Protein AF-A4IT38-F1 (afdb_monomer)

Secondary structure (DSSP, 8-state):
-EEETTS----TTS--EEE-S-TTHHHHHHHHH--TT-EE--SSHHHHHHHHTT-SEEB-TTSPBP-HHHHHHHHHHHHHHHHHHHTT--PPPSPPPPGGGGGGGSS--

Sequence (109 aa):
MFCDNSYLIEREDAIIIQVSEGRDSIDFSVLNAVSKYSFIIPRDYELADLCLDKFSFLLNRNGKEFTDKNVDQLLFFRHENAKFPRAGGRTKGPKRPQEKNNLNLKIKF

pLDDT: mean 81.97, std 12.41, range [36.66, 93.25]

Foldseek 3Di:
DEDEPPDDDDDPPDDYDYFYDDVCRSLVVCLVPDAQADADADPDLVSVVSCQVGHDHYAYPVGDTDDPVVSVVRVVVVVVVVVCVVVVHDDDDDDDDDPVNPVVVVPDD

Mean predicted aligned error: 9.35 Å

InterPro domains:
  IPR003791 Protein of unknown function UPF0178 [PF02639] (8-104)
  IPR003791 Protein of unknown function UPF0178 [PTHR35146] (10-103)

Structure (mmCIF, N/CA/C/O backbone):
data_AF-A4IT38-F1
#
_entry.id   AF-A4IT38-F1
#
loop_
_atom_site.group_PDB
_atom_site.id
_atom_site.type_symbol
_atom_site.label_atom_id
_atom_site.label_alt_id
_atom_site.label_comp_id
_atom_site.label_asym_id
_atom_site.label_entity_id
_atom_site.label_seq_id
_atom_site.pdbx_PDB_ins_code
_atom_site.Cartn_x
_atom_site.Cartn_y
_atom_site.Cartn_z
_atom_site.occupancy
_atom_site.B_iso_or_equiv
_atom_site.auth_seq_id
_atom_site.auth_comp_id
_atom_site.auth_asym_id
_atom_site.auth_atom_id
_atom_site.pdbx_PDB_model_num
ATOM 1 N N . MET A 1 1 ? -5.910 -11.876 5.288 1.00 84.50 1 MET A N 1
ATOM 2 C CA . MET A 1 1 ? -4.872 -11.814 4.238 1.00 84.50 1 MET A CA 1
ATOM 3 C C . MET A 1 1 ? -5.501 -12.219 2.919 1.00 84.50 1 MET A C 1
ATOM 5 O O . MET A 1 1 ? -6.137 -13.261 2.889 1.00 84.50 1 MET A O 1
ATOM 9 N N . PHE A 1 2 ? -5.347 -11.418 1.865 1.00 84.69 2 PHE A N 1
ATOM 10 C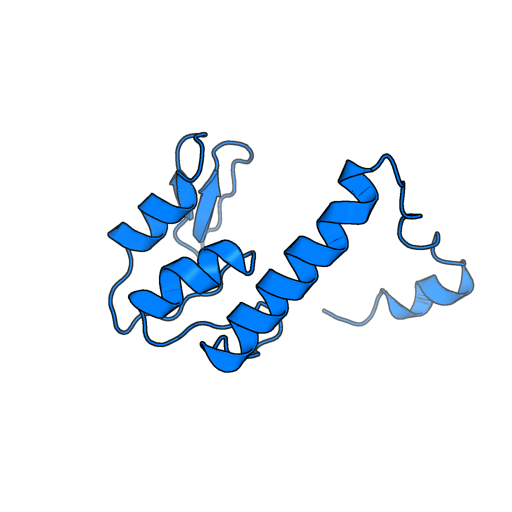 CA . PHE A 1 2 ? -5.782 -11.797 0.517 1.00 84.69 2 PHE A CA 1
ATOM 11 C C . PHE A 1 2 ? -4.628 -12.489 -0.210 1.00 84.69 2 PHE A C 1
ATOM 13 O O . PHE A 1 2 ? -3.495 -12.002 -0.158 1.00 84.69 2 PHE A O 1
ATOM 20 N N . CYS A 1 3 ? -4.900 -13.624 -0.845 1.00 83.00 3 CYS A N 1
ATOM 21 C CA . CYS A 1 3 ? -3.923 -14.365 -1.639 1.00 83.00 3 CYS A CA 1
ATOM 22 C C . CYS A 1 3 ? -4.588 -14.899 -2.906 1.00 83.00 3 CYS A C 1
ATOM 24 O O . CYS A 1 3 ? -5.774 -15.214 -2.890 1.00 83.00 3 CYS A O 1
ATOM 26 N N . ASP A 1 4 ? -3.828 -14.998 -3.990 1.00 78.56 4 ASP A N 1
ATOM 27 C CA . ASP A 1 4 ? -4.241 -15.746 -5.172 1.00 78.56 4 ASP A CA 1
ATOM 28 C C . ASP A 1 4 ? -4.216 -17.263 -4.904 1.00 78.56 4 ASP A C 1
ATOM 30 O O . ASP A 1 4 ? -3.623 -17.738 -3.930 1.00 78.56 4 ASP A O 1
ATOM 34 N N . ASN A 1 5 ? -4.850 -18.035 -5.789 1.00 73.12 5 ASN A N 1
ATOM 35 C CA . ASN A 1 5 ? -4.876 -19.501 -5.714 1.00 73.12 5 ASN A CA 1
ATOM 36 C C . ASN A 1 5 ? -3.526 -20.176 -6.029 1.00 73.12 5 ASN A C 1
ATOM 38 O O . ASN A 1 5 ? -3.413 -21.391 -5.877 1.00 73.12 5 ASN A O 1
ATOM 42 N N . SER A 1 6 ? -2.495 -19.405 -6.386 1.00 72.25 6 SER A N 1
ATOM 43 C CA . SER A 1 6 ? -1.139 -19.894 -6.660 1.00 72.25 6 SER A CA 1
ATOM 44 C C . SER A 1 6 ? -0.529 -20.663 -5.480 1.00 72.25 6 SER A C 1
ATOM 46 O O . SER A 1 6 ? 0.291 -21.560 -5.676 1.00 72.25 6 SER A O 1
ATOM 48 N N . TYR A 1 7 ? -0.915 -20.315 -4.245 1.00 67.06 7 TYR A N 1
ATOM 49 C CA . TYR A 1 7 ? -0.448 -20.973 -3.027 1.00 67.06 7 TYR A CA 1
ATOM 50 C C . TYR A 1 7 ? -1.590 -21.156 -2.024 1.00 67.06 7 TYR A C 1
ATOM 52 O O . TYR A 1 7 ? -2.322 -20.214 -1.714 1.00 67.06 7 TYR A O 1
ATOM 60 N N . LEU A 1 8 ? -1.709 -22.364 -1.464 1.00 75.44 8 LEU A N 1
ATOM 61 C CA . LEU A 1 8 ? -2.548 -22.599 -0.293 1.00 75.44 8 LEU A CA 1
ATOM 62 C C . LEU A 1 8 ? -1.763 -22.166 0.945 1.00 75.44 8 LEU A C 1
ATOM 64 O O . LEU A 1 8 ? -0.740 -22.760 1.288 1.00 75.44 8 LEU A O 1
ATOM 68 N N . ILE A 1 9 ? -2.224 -21.098 1.583 1.00 83.25 9 ILE A N 1
ATOM 69 C CA . ILE A 1 9 ? -1.677 -20.630 2.850 1.00 83.25 9 ILE A CA 1
ATOM 70 C C . ILE A 1 9 ? -2.783 -20.792 3.879 1.00 83.25 9 ILE A C 1
ATOM 72 O O . ILE A 1 9 ? -3.880 -20.277 3.687 1.00 83.25 9 ILE A O 1
ATOM 76 N N . GLU A 1 10 ? -2.469 -21.482 4.968 1.00 83.81 10 GLU A N 1
ATOM 77 C CA . GLU A 1 10 ? -3.348 -21.648 6.119 1.00 83.81 10 GLU A CA 1
ATOM 78 C C . GLU A 1 10 ? -2.638 -21.110 7.360 1.00 83.81 10 GLU A C 1
ATOM 80 O O . GLU A 1 10 ? -1.430 -21.295 7.549 1.00 83.81 10 GLU A O 1
ATOM 85 N N . ARG A 1 11 ? -3.385 -20.367 8.173 1.00 86.56 11 ARG A N 1
ATOM 86 C CA . ARG A 1 11 ? -2.920 -19.742 9.409 1.00 86.56 11 ARG A CA 1
ATOM 87 C C . ARG A 1 11 ? -4.046 -19.827 10.425 1.00 86.56 11 ARG A C 1
ATOM 89 O O . ARG A 1 11 ? -5.163 -19.423 10.126 1.00 86.56 11 ARG A O 1
ATOM 96 N N . GLU A 1 12 ? -3.752 -20.334 11.614 1.00 88.75 12 GLU A N 1
ATOM 97 C CA . GLU A 1 12 ? -4.732 -20.414 12.707 1.00 88.75 12 GLU A CA 1
ATOM 98 C C . GLU A 1 12 ? -5.034 -19.028 13.300 1.00 88.75 12 GLU A C 1
ATOM 100 O O . GLU A 1 12 ? -6.132 -18.772 13.785 1.00 88.75 12 GLU A O 1
ATOM 105 N N . ASP A 1 13 ? -4.068 -18.112 13.219 1.00 93.25 13 ASP A N 1
ATOM 106 C CA . ASP A 1 13 ? -4.102 -16.762 13.778 1.00 93.25 13 ASP A CA 1
ATOM 107 C C . ASP A 1 13 ? -4.592 -15.693 12.788 1.00 93.25 13 ASP A C 1
ATOM 109 O O . ASP A 1 13 ? -4.647 -14.508 13.126 1.00 93.25 13 ASP A O 1
ATOM 113 N N . ALA A 1 14 ? -4.951 -16.079 11.560 1.00 88.94 14 ALA A N 1
ATOM 114 C CA . ALA A 1 14 ? -5.352 -15.131 10.531 1.00 88.94 14 ALA A CA 1
ATOM 115 C C . ALA A 1 14 ? -6.411 -15.691 9.579 1.00 88.94 14 ALA A C 1
ATOM 117 O O . ALA A 1 14 ? -6.292 -16.789 9.047 1.00 88.94 14 ALA A O 1
ATOM 118 N N . ILE A 1 15 ? -7.406 -14.862 9.259 1.00 89.25 15 ILE A N 1
ATOM 119 C CA . ILE A 1 15 ? -8.368 -15.161 8.195 1.00 89.25 15 ILE A CA 1
ATOM 120 C C . ILE A 1 15 ? -7.677 -14.974 6.845 1.00 89.25 15 ILE A C 1
ATOM 122 O O . ILE A 1 15 ? -7.143 -13.895 6.552 1.00 89.25 15 ILE A O 1
ATOM 126 N N . ILE A 1 16 ? -7.711 -16.006 6.008 1.00 89.50 16 ILE A N 1
ATOM 127 C CA . ILE A 1 16 ? -7.147 -15.992 4.659 1.00 89.50 16 ILE A CA 1
ATOM 12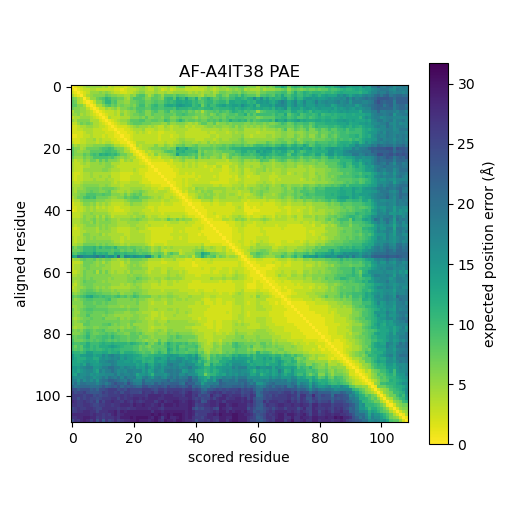8 C C . ILE A 1 16 ? -8.294 -16.044 3.654 1.00 89.50 16 ILE A C 1
ATOM 130 O O . ILE A 1 16 ? -9.153 -16.915 3.720 1.00 89.50 16 ILE A O 1
ATOM 134 N N . ILE A 1 17 ? -8.317 -15.071 2.746 1.00 88.12 17 ILE A N 1
ATOM 135 C CA . ILE A 1 17 ? -9.297 -14.962 1.670 1.00 88.12 17 ILE A CA 1
ATOM 136 C C . ILE A 1 17 ? -8.557 -15.298 0.382 1.00 88.12 17 ILE A C 1
ATOM 138 O O . ILE A 1 17 ? -7.703 -14.529 -0.071 1.00 88.12 17 ILE A O 1
ATOM 142 N N . GLN A 1 18 ? -8.862 -16.468 -0.170 1.00 87.25 18 GLN A N 1
ATOM 143 C CA . GLN A 1 18 ? -8.349 -16.891 -1.464 1.00 87.25 18 GLN A CA 1
ATOM 144 C C . GLN A 1 18 ? -9.177 -16.258 -2.577 1.00 87.25 18 GLN A C 1
ATOM 146 O O . GLN A 1 18 ? -10.408 -16.293 -2.561 1.00 87.25 18 GLN A O 1
ATOM 151 N N . VAL A 1 19 ? -8.483 -15.652 -3.528 1.00 86.44 19 VAL A N 1
ATOM 152 C CA . VAL A 1 19 ? -9.066 -14.980 -4.680 1.00 86.44 19 VAL A CA 1
ATOM 153 C C . VAL A 1 19 ? -8.686 -15.769 -5.925 1.00 86.44 19 VAL A C 1
ATOM 155 O O . VAL A 1 19 ? -7.537 -16.184 -6.087 1.00 86.44 19 VAL A O 1
ATOM 158 N N . SER A 1 20 ? -9.653 -15.975 -6.818 1.00 83.31 20 SER A N 1
ATOM 159 C CA . SER A 1 20 ? -9.415 -16.657 -8.088 1.00 83.31 20 SER A CA 1
ATOM 160 C C . SER A 1 20 ? -8.316 -15.964 -8.891 1.00 83.31 20 SER A C 1
ATOM 162 O O . SER A 1 20 ? -8.256 -14.731 -8.946 1.00 83.31 20 SER A O 1
ATOM 164 N N . GLU A 1 21 ? -7.487 -16.756 -9.567 1.00 76.69 21 GLU A N 1
ATOM 165 C CA . GLU A 1 21 ? -6.507 -16.236 -10.515 1.00 76.69 21 GLU A CA 1
ATOM 166 C C . GLU A 1 21 ? -7.213 -15.428 -11.605 1.00 76.69 21 GLU A C 1
ATOM 168 O O . GLU A 1 21 ? -8.156 -15.882 -12.253 1.00 76.69 21 GLU A O 1
ATOM 173 N N . GLY A 1 22 ? -6.776 -14.188 -11.769 1.00 75.38 22 GLY A N 1
ATOM 174 C CA . GLY A 1 22 ? -7.376 -13.242 -12.687 1.00 75.38 22 GLY A CA 1
ATOM 175 C C . GLY A 1 22 ? -6.608 -11.936 -12.638 1.00 75.38 22 GLY A C 1
ATOM 176 O O . GLY A 1 22 ? -6.017 -11.584 -11.617 1.00 75.38 22 GLY A O 1
ATOM 177 N N . ARG A 1 23 ? -6.589 -11.222 -13.761 1.00 74.75 23 ARG A N 1
ATOM 178 C CA . ARG A 1 23 ? -5.960 -9.905 -13.811 1.00 74.75 23 ARG A CA 1
ATOM 179 C C . ARG A 1 23 ? -6.678 -8.983 -12.825 1.00 74.75 23 ARG A C 1
ATOM 181 O O . ARG A 1 23 ? -7.903 -8.906 -12.861 1.00 74.75 23 ARG A O 1
ATOM 188 N N . ASP A 1 24 ? -5.913 -8.358 -11.937 1.00 77.94 24 ASP A N 1
ATOM 189 C CA . ASP A 1 24 ? -6.387 -7.403 -10.927 1.00 77.94 24 ASP A CA 1
ATOM 190 C C . ASP A 1 24 ? -7.438 -7.987 -9.948 1.00 77.94 24 ASP A C 1
ATOM 192 O O . ASP A 1 24 ? -8.129 -7.256 -9.240 1.00 77.94 24 ASP A O 1
ATOM 196 N N . SER A 1 25 ? -7.578 -9.321 -9.869 1.00 84.00 25 SER A N 1
ATOM 197 C CA . SER A 1 25 ? -8.620 -9.969 -9.055 1.00 84.00 25 SER A CA 1
ATOM 198 C C . SER A 1 25 ? -8.454 -9.686 -7.561 1.00 84.00 25 SER A C 1
ATOM 200 O O . SER A 1 25 ? -9.438 -9.456 -6.848 1.00 84.00 25 SER A O 1
ATOM 202 N N . ILE A 1 26 ? -7.204 -9.662 -7.090 1.00 84.31 26 ILE A N 1
ATOM 203 C CA . ILE A 1 26 ? -6.855 -9.290 -5.717 1.00 84.31 26 ILE A CA 1
ATOM 204 C C . ILE A 1 26 ? -7.269 -7.846 -5.450 1.00 84.31 26 ILE A C 1
ATOM 206 O O . ILE A 1 26 ? -7.905 -7.586 -4.429 1.00 84.31 26 ILE A O 1
ATOM 210 N N . ASP A 1 27 ? -6.964 -6.933 -6.369 1.00 85.69 27 ASP A N 1
ATOM 211 C CA . ASP A 1 27 ? -7.205 -5.503 -6.189 1.00 85.69 27 ASP A CA 1
ATOM 212 C C . ASP A 1 27 ? -8.700 -5.231 -6.017 1.00 85.69 27 ASP A C 1
ATOM 214 O O . ASP A 1 27 ? -9.115 -4.607 -5.040 1.00 85.69 27 ASP A O 1
ATOM 218 N N . PHE A 1 28 ? -9.538 -5.806 -6.885 1.00 86.62 28 PHE A N 1
ATOM 219 C CA . PHE A 1 28 ? -10.993 -5.713 -6.746 1.00 86.62 28 PHE A CA 1
ATOM 220 C C . PHE A 1 28 ? -11.508 -6.334 -5.446 1.00 86.62 28 PHE A C 1
ATOM 222 O O . PHE A 1 28 ? -12.391 -5.770 -4.796 1.00 86.62 28 PHE A O 1
ATOM 229 N N . SER A 1 29 ? -10.961 -7.482 -5.045 1.00 89.06 29 SER A N 1
ATOM 230 C CA . SER A 1 29 ? -11.381 -8.165 -3.818 1.00 89.06 29 SER A CA 1
ATOM 231 C C . SER A 1 29 ? -11.064 -7.339 -2.573 1.00 89.06 29 SER A C 1
ATOM 233 O O . SER A 1 29 ? -11.906 -7.217 -1.684 1.00 89.06 29 SER A O 1
ATOM 235 N N . VAL A 1 30 ? -9.883 -6.717 -2.532 1.00 88.75 30 VAL A N 1
ATOM 236 C CA . VAL A 1 30 ? -9.477 -5.806 -1.455 1.00 88.75 30 VAL A CA 1
ATOM 237 C C . VAL A 1 30 ? -10.375 -4.569 -1.442 1.00 88.75 30 VAL A C 1
ATOM 239 O O . VAL A 1 30 ? -10.932 -4.233 -0.400 1.00 88.75 30 VAL A O 1
ATOM 242 N N . LEU A 1 31 ? -10.591 -3.927 -2.594 1.00 86.88 31 LEU A N 1
ATOM 243 C CA . LEU A 1 31 ? -11.407 -2.712 -2.688 1.00 86.88 31 LEU A CA 1
ATOM 244 C C . LEU A 1 31 ? -12.867 -2.930 -2.265 1.00 86.88 31 LEU A C 1
ATOM 246 O O . LEU A 1 31 ? -13.486 -2.003 -1.746 1.00 86.88 31 LEU A O 1
ATOM 250 N N . ASN A 1 32 ? -13.417 -4.128 -2.482 1.00 87.94 32 ASN A N 1
ATOM 251 C CA . ASN A 1 32 ? -14.796 -4.459 -2.114 1.00 87.94 32 ASN A CA 1
ATOM 252 C C . ASN A 1 32 ? -14.950 -4.890 -0.650 1.00 87.94 32 ASN A C 1
ATOM 254 O O . ASN A 1 32 ? -16.017 -4.708 -0.069 1.00 87.94 32 ASN A O 1
ATOM 258 N N . ALA A 1 33 ? -13.918 -5.491 -0.059 1.00 86.06 33 ALA A N 1
ATOM 259 C CA . ALA A 1 33 ? -13.990 -6.040 1.293 1.00 86.06 33 ALA A CA 1
ATOM 260 C C . ALA A 1 33 ? -13.605 -5.035 2.389 1.00 86.06 33 ALA A C 1
ATOM 262 O O . ALA A 1 33 ? -13.948 -5.235 3.555 1.00 86.06 33 ALA A O 1
ATOM 263 N N . VAL A 1 34 ? -12.853 -3.988 2.043 1.00 84.75 34 VAL A N 1
ATOM 264 C CA . VAL A 1 34 ? -12.258 -3.073 3.020 1.00 84.75 34 VAL A CA 1
ATOM 265 C C . VAL A 1 34 ? -13.128 -1.826 3.234 1.00 84.75 34 VAL A C 1
ATOM 267 O O . VAL A 1 34 ? -13.827 -1.369 2.334 1.00 84.75 34 VAL A O 1
ATOM 270 N N . SER A 1 35 ? -13.107 -1.277 4.454 1.00 84.69 35 SER A N 1
ATOM 271 C CA . SER A 1 35 ? -13.844 -0.070 4.849 1.00 84.69 35 SER A CA 1
ATOM 272 C C . SER A 1 35 ? -12.911 1.138 4.983 1.00 84.69 35 SER A C 1
ATOM 274 O O . SER A 1 35 ? -11.713 0.987 5.213 1.00 84.69 35 SER A O 1
ATOM 276 N N . LYS A 1 36 ? -13.461 2.358 4.896 1.00 81.81 36 LYS A N 1
ATOM 277 C CA . LYS A 1 36 ? -12.719 3.637 4.921 1.00 81.81 36 LYS A CA 1
ATOM 278 C C . LYS A 1 36 ? -11.728 3.766 6.089 1.00 81.81 36 LYS A C 1
ATOM 280 O O . LYS A 1 36 ? -10.670 4.368 5.933 1.00 81.81 36 LYS A O 1
ATOM 285 N N . TYR A 1 37 ? -12.055 3.173 7.237 1.00 83.94 37 TYR A N 1
ATOM 286 C CA . TYR A 1 37 ? -11.271 3.251 8.477 1.00 83.94 37 TYR A CA 1
ATOM 287 C C . TYR A 1 37 ? -10.437 1.995 8.772 1.00 83.94 37 TYR A C 1
ATOM 289 O O . TYR A 1 37 ? -10.053 1.756 9.914 1.00 83.94 37 TYR A O 1
ATOM 297 N N . SER A 1 38 ? -10.180 1.162 7.768 1.00 85.25 38 SER A N 1
ATOM 298 C CA . SER A 1 38 ? -9.352 -0.034 7.913 1.00 85.25 38 SER A CA 1
ATOM 299 C C . SER A 1 38 ? -7.870 0.257 7.663 1.00 85.25 38 SER A C 1
ATOM 301 O O . SER A 1 38 ? -7.523 1.129 6.869 1.00 85.25 38 SER A O 1
ATOM 303 N N . PHE A 1 39 ? -6.997 -0.521 8.310 1.00 88.25 39 PHE A N 1
ATOM 304 C CA . PHE A 1 39 ? -5.562 -0.542 8.026 1.00 88.25 39 PHE A CA 1
ATOM 305 C C . PHE A 1 39 ? -5.252 -1.548 6.920 1.00 88.25 39 PHE A C 1
ATOM 307 O O . PHE A 1 39 ? -5.626 -2.719 7.021 1.00 88.25 39 PHE A O 1
ATOM 314 N N . ILE A 1 40 ? -4.529 -1.107 5.892 1.00 90.31 40 ILE A N 1
ATOM 315 C CA . ILE A 1 40 ? -4.127 -1.948 4.762 1.00 90.31 40 ILE A CA 1
ATOM 316 C C . ILE A 1 40 ? -2.605 -1.960 4.650 1.00 90.31 40 ILE A C 1
ATOM 318 O O . ILE A 1 40 ? -1.951 -0.917 4.692 1.00 90.31 40 ILE A O 1
ATOM 322 N N . ILE A 1 41 ? -2.044 -3.157 4.467 1.00 91.19 41 ILE A N 1
ATOM 323 C CA . ILE A 1 41 ? -0.631 -3.353 4.135 1.00 91.19 41 ILE A CA 1
ATOM 324 C C . ILE A 1 41 ? -0.554 -3.951 2.725 1.00 91.19 41 ILE A C 1
ATOM 326 O O . ILE A 1 41 ? -0.574 -5.179 2.583 1.00 91.19 41 ILE A O 1
ATOM 330 N N . PRO A 1 42 ? -0.521 -3.120 1.668 1.00 89.50 42 PRO A N 1
ATOM 331 C CA . PRO A 1 42 ? -0.448 -3.605 0.298 1.00 89.50 42 PRO A CA 1
ATOM 332 C C . PRO A 1 42 ? 0.927 -4.221 0.006 1.00 89.50 42 PRO A C 1
ATOM 334 O O . PRO A 1 42 ? 1.951 -3.876 0.610 1.00 89.50 42 PRO A O 1
ATOM 337 N N . ARG A 1 43 ? 0.950 -5.174 -0.932 1.00 85.44 43 ARG A N 1
ATOM 338 C CA . ARG A 1 43 ? 2.182 -5.866 -1.341 1.00 85.44 43 ARG A CA 1
ATOM 339 C C . ARG A 1 43 ? 3.076 -4.967 -2.195 1.00 85.44 43 ARG A C 1
ATOM 341 O O . ARG A 1 43 ? 4.301 -5.016 -2.044 1.00 85.44 43 ARG A O 1
ATOM 348 N N . ASP A 1 44 ? 2.466 -4.176 -3.069 1.00 85.81 44 ASP A N 1
ATOM 349 C CA . ASP A 1 44 ? 3.116 -3.279 -4.015 1.00 85.81 44 ASP A CA 1
ATOM 350 C C . ASP A 1 44 ? 2.476 -1.882 -4.007 1.00 85.81 44 ASP A C 1
ATOM 352 O O . ASP A 1 44 ? 1.513 -1.610 -3.291 1.00 85.81 44 ASP A O 1
ATOM 356 N N . TYR A 1 45 ? 3.090 -0.973 -4.765 1.00 88.00 45 TYR A N 1
ATOM 357 C CA . TYR A 1 45 ? 2.681 0.428 -4.838 1.00 88.00 45 TYR A CA 1
ATOM 358 C C . TYR A 1 45 ? 1.460 0.658 -5.736 1.00 88.00 45 TYR A C 1
ATOM 360 O O . TYR A 1 45 ? 0.827 1.692 -5.603 1.00 88.00 45 TYR A O 1
ATOM 368 N N . GLU A 1 46 ? 1.123 -0.285 -6.622 1.00 88.19 46 GLU A N 1
ATOM 369 C CA . GLU A 1 46 ? -0.034 -0.160 -7.524 1.00 88.19 46 GLU A CA 1
ATOM 370 C C . GLU A 1 46 ? -1.333 -0.394 -6.749 1.00 88.19 46 GLU A C 1
ATOM 372 O O . GLU A 1 46 ? -2.238 0.433 -6.800 1.00 88.19 46 GLU A O 1
ATOM 377 N N . LEU A 1 47 ? -1.393 -1.451 -5.932 1.00 88.50 47 LEU A N 1
ATOM 378 C CA . LEU A 1 47 ? -2.524 -1.650 -5.027 1.00 88.50 47 LEU A CA 1
ATOM 379 C C . LEU A 1 47 ? -2.605 -0.538 -3.969 1.00 88.50 47 LEU A C 1
ATOM 381 O O . LEU A 1 47 ? -3.701 -0.170 -3.548 1.00 88.50 47 LEU A O 1
ATOM 385 N N . ALA A 1 48 ? -1.461 -0.004 -3.525 1.00 90.69 48 ALA A N 1
ATOM 386 C CA . ALA A 1 48 ? -1.437 1.114 -2.582 1.00 90.69 48 ALA A CA 1
ATOM 387 C C . ALA A 1 48 ? -2.114 2.365 -3.161 1.00 90.69 48 ALA A C 1
ATOM 389 O O . ALA A 1 48 ? -2.927 2.971 -2.471 1.00 90.69 48 ALA A O 1
ATOM 390 N N . ASP A 1 49 ? -1.813 2.695 -4.418 1.00 89.88 49 ASP A N 1
ATOM 391 C CA . ASP A 1 49 ? -2.413 3.803 -5.168 1.00 89.88 49 ASP A CA 1
ATOM 392 C C . ASP A 1 49 ? -3.932 3.650 -5.296 1.00 89.88 49 ASP A C 1
ATOM 394 O O . ASP A 1 49 ? -4.691 4.505 -4.852 1.00 89.88 49 ASP A O 1
ATOM 398 N N . LEU A 1 50 ? -4.389 2.475 -5.745 1.00 88.31 50 LEU A N 1
ATOM 399 C CA . LEU A 1 50 ? -5.820 2.157 -5.848 1.00 88.31 50 LEU A CA 1
ATOM 400 C C . LEU A 1 50 ? -6.562 2.273 -4.509 1.00 88.31 50 LEU A C 1
ATOM 402 O O . LEU A 1 50 ? -7.759 2.566 -4.463 1.00 88.31 50 LEU A O 1
ATOM 406 N N . CYS A 1 51 ? -5.865 1.984 -3.411 1.00 89.19 51 CYS A N 1
ATOM 407 C CA . CYS A 1 51 ? -6.424 2.050 -2.072 1.00 89.19 51 CYS A CA 1
ATOM 408 C C . CYS A 1 51 ? -6.396 3.464 -1.477 1.00 89.19 51 CYS A C 1
ATOM 410 O O . CYS A 1 51 ? -7.272 3.757 -0.662 1.00 89.19 51 CYS A O 1
ATOM 412 N N . LEU A 1 52 ? -5.440 4.325 -1.849 1.00 87.94 52 LEU A N 1
ATOM 413 C CA . LEU A 1 52 ? -5.344 5.706 -1.351 1.00 87.94 52 LEU A CA 1
ATOM 414 C C . LEU A 1 52 ? -6.613 6.503 -1.659 1.00 87.94 52 LEU A C 1
ATOM 416 O O . LEU A 1 52 ? -7.130 7.204 -0.791 1.00 87.94 52 LEU A O 1
ATOM 420 N N . ASP A 1 53 ? -7.187 6.291 -2.843 1.00 81.44 53 ASP A N 1
ATOM 421 C CA . ASP A 1 53 ? -8.428 6.948 -3.265 1.00 81.44 53 ASP A CA 1
ATOM 422 C C . ASP A 1 53 ? -9.644 6.590 -2.391 1.00 81.44 53 ASP A C 1
ATOM 424 O O . ASP A 1 53 ? -10.633 7.328 -2.343 1.00 81.44 53 ASP A O 1
ATOM 428 N N . LYS A 1 54 ? -9.612 5.438 -1.704 1.00 80.75 54 LYS A N 1
ATOM 429 C CA . LYS A 1 54 ? -10.769 4.885 -0.977 1.00 80.75 54 LYS A CA 1
ATOM 430 C C . LYS A 1 54 ? -10.583 4.784 0.534 1.00 80.75 54 LYS A C 1
ATOM 432 O O . LYS A 1 54 ? -11.580 4.768 1.263 1.00 80.75 54 LYS A O 1
ATOM 437 N N . PHE A 1 55 ? -9.348 4.712 1.019 1.00 80.06 55 PHE A N 1
ATOM 438 C CA . PHE A 1 55 ? -9.032 4.333 2.395 1.00 80.06 55 PHE A CA 1
ATOM 439 C C . PHE A 1 55 ? -8.027 5.280 3.037 1.00 80.06 55 PHE A C 1
ATOM 441 O O . PHE A 1 55 ? -7.220 5.912 2.371 1.00 80.06 55 PHE A O 1
ATOM 448 N N . SER A 1 56 ? -8.086 5.379 4.364 1.00 70.25 56 SER A N 1
ATOM 449 C CA . SER A 1 56 ? -7.345 6.412 5.094 1.00 70.25 56 SER A CA 1
ATOM 450 C C . SER A 1 56 ? -6.015 5.950 5.693 1.00 70.25 56 SER A C 1
ATOM 452 O O . SER A 1 56 ? -5.215 6.804 6.051 1.00 70.25 56 SER A O 1
ATOM 454 N N . PHE A 1 57 ? -5.759 4.640 5.819 1.00 88.31 57 PHE A N 1
ATOM 455 C CA . PHE A 1 57 ? -4.570 4.135 6.519 1.00 88.31 57 PHE A CA 1
ATOM 456 C C . PHE A 1 57 ? -3.855 3.026 5.745 1.00 88.31 57 PHE A C 1
ATOM 458 O O . PHE A 1 57 ? -4.213 1.846 5.817 1.00 88.31 57 PHE A O 1
ATOM 465 N N . LEU A 1 58 ? -2.798 3.410 5.030 1.00 92.19 58 LEU A N 1
ATOM 466 C CA . LEU A 1 58 ? -1.987 2.519 4.206 1.00 92.19 58 LEU A CA 1
ATOM 467 C C . LEU A 1 58 ? -0.537 2.516 4.681 1.00 92.19 58 LEU A C 1
ATOM 469 O O . LEU A 1 58 ? 0.114 3.555 4.727 1.00 92.19 58 LEU A O 1
ATOM 473 N N . LEU A 1 59 ? -0.009 1.335 5.003 1.00 92.50 59 LEU A N 1
ATOM 474 C CA . LEU A 1 59 ? 1.365 1.161 5.475 1.00 92.50 59 LEU A CA 1
ATOM 475 C C . LEU A 1 59 ? 2.120 0.167 4.598 1.00 92.50 59 LEU A C 1
ATOM 477 O O . LEU A 1 59 ? 1.591 -0.857 4.182 1.00 92.50 59 LEU A O 1
ATOM 481 N N . ASN A 1 60 ? 3.405 0.406 4.371 1.00 90.50 60 ASN A N 1
ATOM 482 C CA . ASN A 1 60 ? 4.277 -0.597 3.783 1.00 90.50 60 ASN A CA 1
ATOM 483 C C . ASN A 1 60 ? 4.720 -1.633 4.83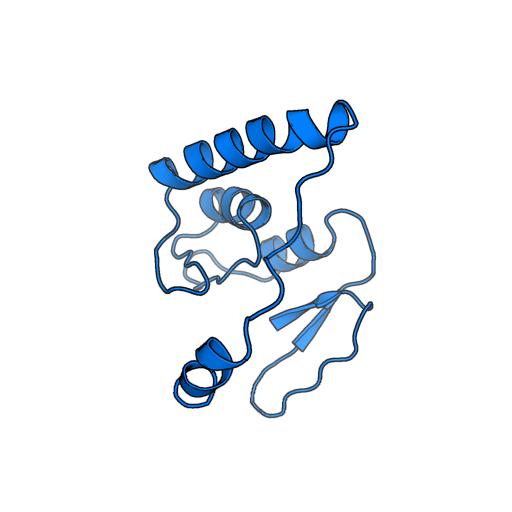4 1.00 90.50 60 ASN A C 1
ATOM 485 O O . ASN A 1 60 ? 4.634 -1.412 6.041 1.00 90.50 60 ASN A O 1
ATOM 489 N N . ARG A 1 61 ? 5.286 -2.756 4.375 1.00 88.38 61 ARG A N 1
ATOM 490 C CA . ARG A 1 61 ? 5.815 -3.829 5.248 1.00 88.38 61 ARG A CA 1
ATOM 491 C C . ARG A 1 61 ? 6.936 -3.388 6.204 1.00 88.38 61 ARG A C 1
ATOM 493 O O . ARG A 1 61 ? 7.271 -4.125 7.121 1.00 88.38 61 ARG A O 1
ATOM 500 N N . ASN A 1 62 ? 7.507 -2.204 5.992 1.00 89.19 62 ASN A N 1
ATOM 501 C CA . ASN A 1 62 ? 8.536 -1.609 6.844 1.00 89.19 62 ASN A CA 1
ATOM 502 C C . ASN A 1 62 ? 7.949 -0.565 7.819 1.00 89.19 62 ASN A C 1
ATOM 504 O O . ASN A 1 62 ? 8.716 0.140 8.470 1.00 89.19 62 ASN A O 1
ATOM 508 N N . GLY A 1 63 ? 6.619 -0.419 7.882 1.00 88.75 63 GLY A N 1
ATOM 5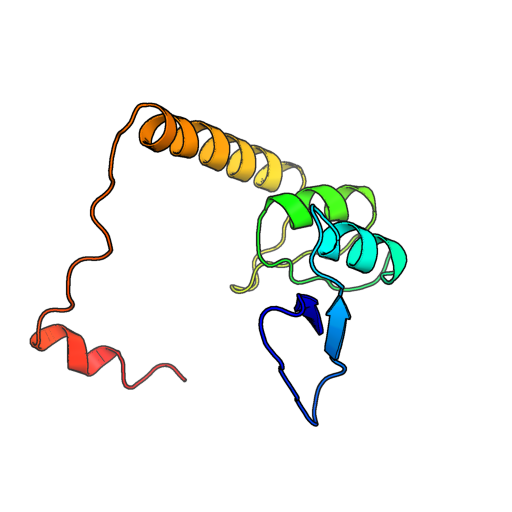09 C CA . GLY A 1 63 ? 5.919 0.518 8.763 1.00 88.75 63 GLY A CA 1
ATOM 510 C C . GLY A 1 63 ? 5.875 1.974 8.288 1.00 88.75 63 GLY A C 1
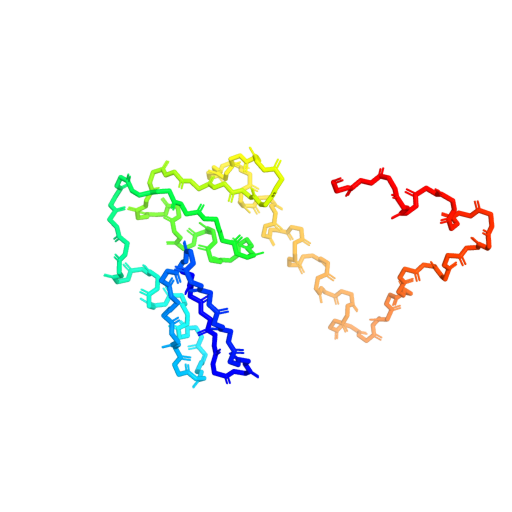ATOM 511 O O . GLY A 1 63 ? 5.501 2.841 9.069 1.00 88.75 63 GLY A O 1
ATOM 512 N N . LYS A 1 64 ? 6.257 2.282 7.040 1.00 90.12 64 LYS A N 1
ATOM 513 C CA . LYS A 1 64 ? 6.103 3.637 6.475 1.00 90.12 64 LYS A CA 1
ATOM 514 C C . LYS A 1 64 ? 4.735 3.803 5.836 1.00 90.12 64 LYS A C 1
ATOM 516 O O . LYS A 1 64 ? 4.296 2.921 5.106 1.00 90.12 64 LYS A O 1
ATOM 521 N N . GLU A 1 65 ? 4.133 4.959 6.044 1.00 91.81 65 GLU A N 1
ATOM 522 C CA . GLU A 1 65 ? 2.844 5.319 5.470 1.00 91.81 65 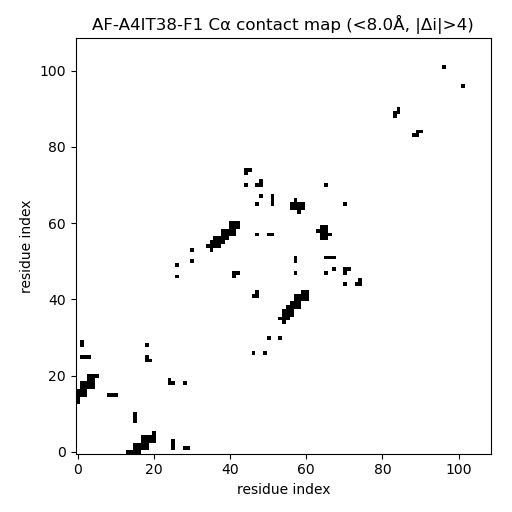GLU A CA 1
ATOM 523 C C . GLU A 1 65 ? 2.925 5.631 3.972 1.00 91.81 65 GLU A C 1
ATOM 525 O O . GLU A 1 65 ? 3.887 6.244 3.493 1.00 91.81 65 GLU A O 1
ATOM 530 N N . PHE A 1 66 ? 1.904 5.201 3.235 1.00 91.62 66 PHE A N 1
ATOM 531 C CA . PHE A 1 66 ? 1.645 5.632 1.870 1.00 91.62 66 PHE A CA 1
ATOM 532 C C . PHE A 1 66 ? 0.781 6.888 1.887 1.00 91.62 66 PHE A C 1
ATOM 534 O O . PHE A 1 66 ? -0.206 6.964 2.606 1.00 91.62 66 PHE A O 1
ATOM 541 N N . THR A 1 67 ? 1.177 7.874 1.093 1.00 90.56 67 THR A N 1
ATOM 542 C CA . THR A 1 67 ? 0.475 9.151 0.930 1.00 90.56 67 THR A CA 1
ATOM 543 C C . THR A 1 67 ? 0.525 9.533 -0.542 1.00 90.56 67 THR A C 1
ATOM 545 O O . THR A 1 67 ? 1.477 9.147 -1.224 1.00 90.56 67 THR A O 1
ATOM 548 N N . ASP A 1 68 ? -0.411 10.355 -1.014 1.00 87.75 68 ASP A N 1
ATOM 549 C CA . ASP A 1 68 ? -0.461 1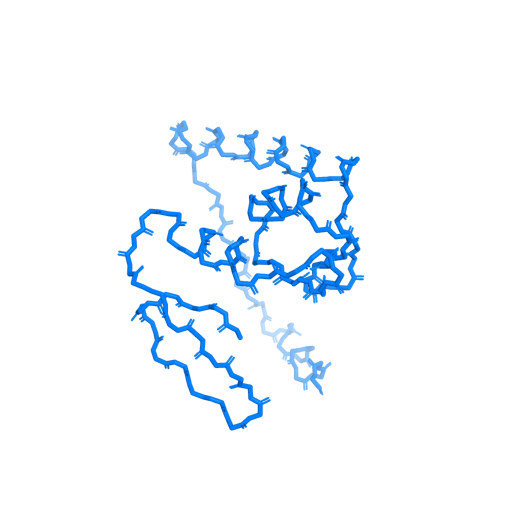0.808 -2.417 1.00 87.75 68 ASP A CA 1
ATOM 550 C C . ASP A 1 68 ? 0.892 11.366 -2.891 1.00 87.75 68 ASP A C 1
ATOM 552 O O . ASP A 1 68 ? 1.372 11.090 -3.983 1.00 87.75 68 ASP A O 1
ATOM 556 N N . LYS A 1 69 ? 1.601 12.069 -1.998 1.00 87.81 69 LYS A N 1
ATOM 557 C CA . LYS A 1 69 ? 2.913 12.663 -2.293 1.00 87.81 69 LYS A CA 1
ATOM 558 C C . LYS A 1 69 ? 4.020 11.640 -2.545 1.00 87.81 69 LYS A C 1
ATOM 560 O O . LYS A 1 69 ? 5.003 11.975 -3.203 1.00 87.81 69 LYS A O 1
ATOM 565 N N . ASN A 1 70 ? 3.936 10.447 -1.952 1.00 90.62 70 ASN A N 1
ATOM 566 C CA . ASN A 1 70 ? 4.994 9.441 -2.048 1.00 90.62 70 ASN A CA 1
ATOM 567 C C . ASN A 1 70 ? 4.669 8.324 -3.041 1.00 90.62 70 ASN A C 1
ATOM 569 O O . ASN A 1 70 ? 5.593 7.822 -3.685 1.00 90.62 70 ASN A O 1
ATOM 573 N N . VAL A 1 71 ? 3.394 7.964 -3.201 1.00 90.06 71 VAL A N 1
ATOM 574 C CA . VAL A 1 71 ? 2.986 6.888 -4.105 1.00 90.06 71 VAL A CA 1
ATOM 575 C C . VAL A 1 71 ? 3.232 7.282 -5.555 1.00 90.06 71 VAL A C 1
ATOM 577 O O . VAL A 1 71 ? 3.888 6.515 -6.260 1.00 90.06 71 VAL A O 1
ATOM 580 N N . ASP A 1 72 ? 2.884 8.508 -5.951 1.00 89.88 72 ASP A N 1
ATOM 581 C CA . ASP A 1 72 ? 3.171 9.042 -7.290 1.00 89.88 72 ASP A CA 1
ATOM 582 C C . ASP A 1 72 ? 4.649 8.904 -7.666 1.00 89.88 72 ASP A C 1
ATOM 584 O O . ASP A 1 72 ? 5.014 8.425 -8.743 1.00 89.88 72 ASP A O 1
ATOM 588 N N . GLN A 1 73 ? 5.535 9.284 -6.743 1.00 90.81 73 GLN A N 1
ATOM 589 C CA . GLN A 1 73 ? 6.972 9.221 -6.971 1.00 90.81 73 GLN A CA 1
ATOM 590 C C . GLN A 1 73 ? 7.458 7.768 -7.095 1.00 90.81 73 GLN A C 1
ATOM 592 O O . GLN A 1 73 ? 8.306 7.459 -7.937 1.00 90.81 73 GLN A O 1
ATOM 597 N N . LEU A 1 74 ? 6.924 6.859 -6.275 1.00 90.19 74 LEU A N 1
ATOM 598 C CA . LEU A 1 74 ? 7.252 5.434 -6.322 1.00 90.19 74 LEU A CA 1
ATOM 599 C C . LEU A 1 74 ? 6.768 4.781 -7.625 1.00 90.19 74 LEU A C 1
ATOM 601 O O . LEU A 1 74 ? 7.509 3.992 -8.221 1.00 90.19 74 LEU A O 1
ATOM 605 N N . LEU A 1 75 ? 5.571 5.135 -8.095 1.00 90.12 75 LEU A N 1
ATOM 606 C CA . LEU A 1 75 ? 5.024 4.689 -9.376 1.00 90.12 75 LEU A CA 1
ATOM 607 C C . LEU A 1 75 ? 5.831 5.233 -10.554 1.00 90.12 75 LEU A C 1
ATOM 609 O O . LEU A 1 75 ? 6.177 4.472 -11.461 1.00 90.12 75 LEU A O 1
ATOM 613 N N . PHE A 1 76 ? 6.219 6.509 -10.510 1.00 91.25 76 PHE A N 1
ATOM 614 C CA . PHE A 1 76 ? 7.099 7.104 -11.510 1.00 91.25 76 PHE A CA 1
ATOM 615 C C . PHE A 1 76 ? 8.425 6.342 -11.602 1.00 91.25 76 PHE A C 1
ATOM 617 O O . PHE A 1 76 ? 8.811 5.887 -12.680 1.00 91.25 76 PHE A O 1
ATOM 624 N N . PHE A 1 77 ? 9.096 6.104 -10.470 1.00 90.62 77 PHE A N 1
ATOM 625 C CA . PHE A 1 77 ? 10.332 5.322 -10.460 1.00 90.62 77 PHE A CA 1
ATOM 626 C C . PHE A 1 77 ? 10.125 3.895 -10.963 1.00 90.62 77 PHE A C 1
ATOM 628 O O . PHE A 1 77 ? 10.982 3.376 -11.677 1.00 90.62 77 PHE A O 1
ATOM 635 N N . ARG A 1 78 ? 9.009 3.241 -10.622 1.00 88.69 78 ARG A N 1
ATOM 636 C CA . ARG A 1 78 ? 8.681 1.910 -11.149 1.00 88.69 78 ARG A CA 1
ATOM 637 C C . ARG A 1 78 ? 8.564 1.939 -12.671 1.00 88.69 78 ARG A C 1
ATOM 639 O O . ARG A 1 78 ? 9.140 1.076 -13.332 1.00 88.69 78 ARG A O 1
ATOM 646 N N . HIS A 1 79 ? 7.860 2.926 -13.218 1.00 90.56 79 HIS A N 1
ATOM 647 C CA . HIS A 1 79 ? 7.695 3.083 -14.656 1.00 90.56 79 HIS A CA 1
ATOM 648 C C . HIS A 1 79 ? 9.037 3.322 -15.357 1.00 90.56 79 HIS A C 1
ATOM 650 O O . HIS A 1 79 ? 9.358 2.622 -16.319 1.00 90.56 79 HIS A O 1
ATOM 656 N N . GLU A 1 80 ? 9.858 4.242 -14.843 1.00 92.31 80 GLU A N 1
ATOM 657 C CA . GLU A 1 80 ? 11.193 4.510 -15.385 1.00 92.31 80 GLU A CA 1
ATOM 658 C C . GLU A 1 80 ? 12.093 3.269 -15.320 1.00 92.31 80 GLU A C 1
ATOM 660 O O . GLU A 1 80 ? 12.705 2.889 -16.319 1.00 92.31 80 GLU A O 1
ATOM 665 N N . ASN A 1 81 ? 12.105 2.566 -14.185 1.00 88.56 81 ASN A N 1
ATOM 666 C CA . ASN A 1 81 ? 12.883 1.339 -14.016 1.00 88.56 81 ASN A CA 1
ATOM 667 C C . ASN A 1 81 ? 12.396 0.201 -14.923 1.00 88.56 81 ASN A C 1
ATOM 669 O O . ASN A 1 81 ? 13.203 -0.630 -15.334 1.00 88.56 81 ASN A O 1
ATOM 673 N N . ALA A 1 82 ? 11.107 0.160 -15.273 1.00 88.56 82 ALA A N 1
ATOM 674 C CA . ALA A 1 82 ? 10.549 -0.836 -16.184 1.00 88.56 82 ALA A CA 1
ATOM 675 C C . ALA A 1 82 ? 10.951 -0.607 -17.652 1.00 88.56 82 ALA A C 1
ATOM 677 O O . ALA A 1 82 ? 10.916 -1.555 -18.442 1.00 88.56 82 ALA A O 1
ATOM 678 N N . LYS A 1 83 ? 11.376 0.607 -18.038 1.00 92.38 83 LYS A N 1
ATOM 679 C CA . LYS A 1 83 ? 11.835 0.893 -19.411 1.00 92.38 83 LYS A CA 1
ATOM 680 C C . LYS A 1 83 ? 13.078 0.088 -19.782 1.00 92.38 83 LYS A C 1
ATOM 682 O O . LYS A 1 83 ? 13.150 -0.436 -20.890 1.00 92.38 83 LYS A O 1
ATOM 687 N N . PHE A 1 84 ? 14.032 -0.055 -18.861 1.00 88.81 84 PHE A N 1
ATOM 688 C CA . PHE A 1 84 ? 15.288 -0.758 -19.131 1.00 88.81 84 PHE A CA 1
ATOM 689 C C . PHE A 1 84 ? 15.082 -2.256 -19.449 1.00 88.81 84 PHE A C 1
ATOM 691 O O . PHE A 1 84 ? 15.552 -2.701 -20.497 1.00 88.81 84 PHE A O 1
ATOM 698 N N . PRO A 1 85 ? 14.318 -3.029 -18.649 1.00 85.62 85 PRO A N 1
ATOM 699 C CA . PRO A 1 85 ? 13.926 -4.391 -19.004 1.00 85.62 85 PRO A CA 1
ATOM 700 C C . PRO A 1 85 ? 13.130 -4.495 -20.304 1.00 85.62 85 PRO A C 1
ATOM 702 O O . PRO A 1 85 ? 13.381 -5.402 -21.095 1.00 85.62 85 PRO A O 1
ATOM 705 N N . ARG A 1 86 ? 12.197 -3.565 -20.562 1.00 89.38 86 ARG A N 1
ATOM 706 C CA . ARG A 1 86 ? 11.406 -3.548 -21.809 1.00 89.38 86 ARG A CA 1
ATOM 707 C C . ARG A 1 86 ? 12.275 -3.338 -23.050 1.00 89.38 86 ARG A C 1
ATOM 709 O O . ARG A 1 86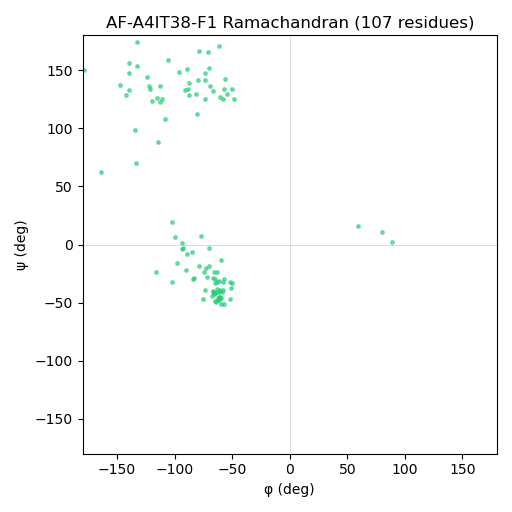 ? 11.978 -3.906 -24.092 1.00 89.38 86 ARG A O 1
ATOM 716 N N . ALA A 1 87 ? 13.363 -2.581 -22.927 1.00 91.19 87 ALA A N 1
ATOM 717 C CA . ALA A 1 87 ? 14.363 -2.402 -23.978 1.00 91.19 87 ALA A CA 1
ATOM 718 C C . ALA A 1 87 ? 15.325 -3.604 -24.131 1.00 91.19 87 ALA A C 1
ATOM 720 O O . ALA A 1 87 ? 16.301 -3.519 -24.872 1.00 91.19 87 ALA A O 1
ATOM 721 N N . GLY A 1 88 ? 15.084 -4.719 -23.427 1.00 88.69 88 GLY A N 1
ATOM 722 C CA . GLY A 1 88 ? 15.913 -5.930 -23.471 1.00 88.69 88 GLY A CA 1
ATOM 723 C C . GLY A 1 88 ? 17.069 -5.950 -22.464 1.00 88.69 88 GLY A C 1
ATOM 724 O O . GLY A 1 88 ? 17.843 -6.909 -22.430 1.00 88.69 88 GLY A O 1
ATOM 725 N N . GLY A 1 89 ? 17.194 -4.924 -21.618 1.00 87.94 89 GLY A N 1
ATOM 726 C CA . GLY A 1 89 ? 18.212 -4.859 -20.575 1.00 87.94 89 GLY A CA 1
ATOM 727 C C . GLY A 1 89 ? 17.968 -5.877 -19.456 1.00 87.94 89 GLY A C 1
ATOM 728 O O . GLY A 1 89 ? 16.855 -6.035 -18.964 1.00 87.94 89 GLY A O 1
ATOM 729 N N . ARG A 1 90 ? 19.017 -6.567 -18.997 1.00 84.69 90 ARG A N 1
ATOM 730 C CA . ARG A 1 90 ? 18.944 -7.476 -17.838 1.00 84.69 90 ARG A CA 1
ATOM 731 C C . ARG A 1 90 ? 19.759 -6.899 -16.690 1.00 84.69 90 ARG A C 1
ATOM 733 O O . ARG A 1 90 ? 20.956 -6.661 -16.837 1.00 84.69 90 ARG A O 1
ATOM 740 N N . THR A 1 91 ? 19.132 -6.686 -15.539 1.00 81.44 91 THR A N 1
ATOM 741 C CA . THR A 1 91 ? 19.847 -6.317 -14.314 1.00 81.44 91 THR A CA 1
ATOM 742 C C . THR A 1 91 ? 20.458 -7.563 -13.678 1.00 81.44 91 THR A C 1
ATOM 744 O O . THR A 1 91 ? 19.876 -8.651 -13.702 1.00 81.44 91 THR A O 1
ATOM 747 N N . LYS A 1 92 ? 21.667 -7.436 -13.120 1.00 79.31 92 LYS A N 1
ATOM 748 C CA . LYS A 1 92 ? 22.237 -8.510 -12.299 1.00 79.31 92 LYS A CA 1
ATOM 749 C C . LYS A 1 92 ? 21.398 -8.638 -11.030 1.00 79.31 92 LYS A C 1
ATOM 751 O O . LYS A 1 92 ? 21.117 -7.637 -10.376 1.00 79.31 92 LYS A O 1
ATOM 756 N N . GLY A 1 93 ? 21.026 -9.869 -10.689 1.00 76.75 93 GLY A N 1
ATOM 757 C CA . GLY A 1 93 ? 20.396 -10.167 -9.408 1.00 76.75 93 GLY A CA 1
ATOM 758 C C . GLY A 1 93 ? 21.314 -9.831 -8.225 1.00 76.75 93 GLY A C 1
ATOM 759 O O . GLY A 1 93 ? 22.500 -9.532 -8.421 1.00 76.75 93 GLY A O 1
ATOM 760 N N . PRO A 1 94 ? 20.788 -9.887 -6.992 1.00 78.44 94 PRO A N 1
ATOM 761 C CA . PRO A 1 94 ? 21.584 -9.667 -5.793 1.00 78.44 94 PRO A CA 1
ATOM 762 C C . PRO A 1 94 ? 22.845 -10.538 -5.818 1.00 78.44 94 PRO A C 1
ATOM 764 O O . PRO A 1 94 ? 22.806 -11.724 -6.156 1.00 78.44 94 PRO A O 1
ATOM 767 N N . LYS A 1 95 ? 23.990 -9.922 -5.500 1.00 78.56 95 LYS A N 1
ATOM 768 C CA . LYS A 1 95 ? 25.286 -10.608 -5.483 1.00 78.56 95 LYS A CA 1
ATOM 769 C C . LYS A 1 95 ? 25.193 -11.799 -4.529 1.00 78.56 95 LYS A C 1
ATOM 771 O O . LYS A 1 95 ? 24.708 -11.638 -3.409 1.00 78.56 95 LYS A O 1
ATOM 776 N N . ARG A 1 96 ? 25.683 -12.971 -4.959 1.00 74.81 96 ARG A N 1
ATOM 777 C CA . ARG A 1 96 ? 25.785 -14.158 -4.096 1.00 74.81 96 ARG A CA 1
ATOM 778 C C . ARG A 1 96 ? 26.437 -13.734 -2.770 1.00 74.81 96 ARG A C 1
ATOM 780 O O . ARG A 1 96 ? 27.511 -13.121 -2.830 1.00 74.81 96 ARG A O 1
ATOM 787 N N . PRO A 1 97 ? 25.815 -14.001 -1.608 1.00 71.12 97 PRO A N 1
ATOM 788 C CA . PRO A 1 97 ? 26.421 -13.671 -0.326 1.00 71.12 97 PRO A CA 1
ATOM 789 C C . PRO A 1 97 ? 27.811 -14.308 -0.247 1.00 71.12 97 PRO A C 1
ATOM 791 O O . PRO A 1 97 ? 27.971 -15.486 -0.565 1.00 71.12 97 PRO A O 1
ATOM 794 N N . GLN A 1 98 ? 28.832 -13.527 0.108 1.00 74.00 98 GLN A N 1
ATOM 795 C CA . GLN A 1 98 ? 30.153 -14.083 0.407 1.00 74.00 98 GLN A CA 1
ATOM 796 C C . GLN A 1 98 ? 30.104 -14.787 1.766 1.00 74.00 98 GLN A C 1
ATOM 798 O O . GLN A 1 98 ? 29.394 -14.322 2.652 1.00 74.00 98 GLN A O 1
ATOM 803 N N . GLU A 1 99 ? 30.875 -15.862 1.959 1.00 63.44 99 GLU A N 1
ATOM 804 C CA . GLU A 1 99 ? 30.836 -16.691 3.179 1.00 63.44 99 GLU A CA 1
ATOM 805 C C . GLU A 1 99 ? 30.989 -15.888 4.486 1.00 63.44 99 GLU A C 1
ATOM 807 O O . GLU A 1 99 ? 30.336 -16.199 5.479 1.00 63.44 99 GLU A O 1
ATOM 812 N N . LYS A 1 100 ? 31.753 -14.783 4.475 1.00 55.94 100 LYS A N 1
ATOM 813 C CA . LYS A 1 100 ? 31.891 -13.864 5.623 1.00 55.94 100 LYS A CA 1
ATOM 814 C C . LYS A 1 100 ? 30.601 -13.118 6.010 1.00 55.94 100 LYS A C 1
ATOM 816 O O . LYS A 1 100 ? 30.472 -12.717 7.160 1.00 55.94 100 LYS A O 1
ATOM 821 N N . ASN A 1 101 ? 29.643 -12.950 5.096 1.00 55.31 101 ASN A N 1
ATOM 822 C CA . ASN A 1 101 ? 28.350 -12.301 5.365 1.00 55.31 101 ASN A CA 1
ATOM 823 C C . ASN A 1 101 ? 27.296 -13.255 5.953 1.00 55.31 101 ASN A C 1
ATOM 825 O O . ASN A 1 101 ? 26.228 -12.797 6.359 1.00 55.31 101 ASN A O 1
ATOM 829 N N . ASN A 1 102 ? 27.579 -14.560 6.040 1.00 53.84 102 ASN A N 1
ATOM 830 C CA . ASN A 1 102 ? 26.627 -15.549 6.557 1.00 53.84 102 ASN A CA 1
ATOM 831 C C . ASN A 1 102 ? 26.386 -15.429 8.074 1.00 53.84 102 ASN A C 1
ATOM 833 O O . ASN A 1 102 ? 25.373 -15.917 8.570 1.00 53.84 102 ASN A O 1
ATOM 837 N N . LEU A 1 103 ? 27.281 -14.764 8.815 1.00 52.56 103 LEU A N 1
ATOM 838 C CA . LEU A 1 103 ? 27.169 -14.618 10.273 1.00 52.56 103 LEU A CA 1
ATOM 839 C C . LEU A 1 103 ? 26.089 -13.605 10.701 1.00 52.56 103 LEU A C 1
ATOM 841 O O . LEU A 1 103 ? 25.531 -13.746 11.783 1.00 52.56 103 LEU A O 1
ATOM 845 N N . ASN A 1 104 ? 25.725 -12.646 9.840 1.00 50.72 104 ASN A N 1
ATOM 846 C CA . ASN A 1 104 ? 24.734 -11.605 10.158 1.00 50.72 104 ASN A CA 1
ATOM 847 C C . ASN A 1 104 ? 23.291 -11.957 9.758 1.00 50.72 104 ASN A C 1
ATOM 849 O O . ASN A 1 104 ? 22.377 -11.187 10.038 1.00 50.72 104 ASN A O 1
ATOM 853 N N . LEU A 1 105 ? 23.060 -13.106 9.113 1.00 51.97 105 LEU A N 1
ATOM 854 C CA . LEU A 1 105 ? 21.713 -13.543 8.717 1.00 51.97 105 LEU A CA 1
ATOM 855 C C . LEU A 1 105 ? 21.000 -14.373 9.797 1.00 51.97 105 LEU A C 1
ATOM 857 O O . LEU A 1 105 ? 19.817 -14.662 9.653 1.00 51.97 105 LEU A O 1
ATOM 861 N N . LYS A 1 106 ? 21.696 -14.754 10.878 1.00 41.00 106 LYS A N 1
ATOM 862 C CA . LYS A 1 106 ? 21.135 -15.571 11.969 1.00 41.00 106 LYS A CA 1
ATOM 863 C C . LYS A 1 106 ? 20.565 -14.772 13.146 1.00 41.00 106 LYS A C 1
ATOM 865 O O . LYS A 1 106 ? 20.016 -15.380 14.053 1.00 41.00 106 LYS A O 1
ATOM 870 N N . ILE A 1 107 ? 20.677 -13.442 13.147 1.00 45.16 107 ILE A N 1
ATOM 871 C CA . ILE A 1 107 ? 20.210 -12.599 14.259 1.00 45.16 107 ILE A CA 1
ATOM 872 C C . ILE A 1 107 ? 19.412 -11.424 13.695 1.00 45.16 107 ILE A C 1
ATOM 874 O O . ILE A 1 107 ? 19.877 -10.287 13.664 1.00 45.16 107 ILE A O 1
ATOM 878 N N . LYS A 1 108 ? 18.227 -11.718 13.161 1.00 38.53 108 LYS A N 1
ATOM 879 C CA . LYS A 1 108 ? 17.168 -10.727 12.930 1.00 38.53 108 LYS A CA 1
ATOM 880 C C . LYS A 1 108 ? 15.831 -11.434 12.692 1.00 38.53 108 LYS A C 1
ATOM 882 O O . LYS A 1 108 ? 15.264 -11.343 11.611 1.00 38.53 108 LYS A O 1
ATOM 887 N N . PHE A 1 109 ? 15.380 -12.162 13.708 1.00 36.66 109 PHE A N 1
ATOM 888 C CA . PHE A 1 109 ? 13.984 -12.519 13.945 1.00 36.66 109 PHE A CA 1
ATOM 889 C C . PHE A 1 109 ? 13.760 -12.500 15.452 1.00 36.66 109 PHE A C 1
ATOM 891 O O . PHE A 1 109 ? 14.668 -12.993 16.161 1.00 36.66 109 PHE A O 1
#

Organism: Geobacillus thermodenitrificans (strain NG80-2) (NCBI:txid420246)

Radius of gyration: 17.53 Å; Cα contacts (8 Å, |Δi|>4): 98; chains: 1; bounding box: 47×35×38 Å

Nearest PDB structures (foldseek):
  2j41-assembly2_D  TM=2.512E-01  e=6.442E+00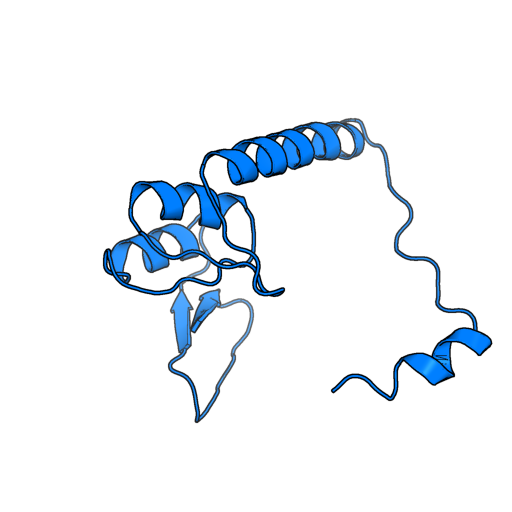  Staphylococcus aureus

Solvent-accessible surface area (backbone atoms only — not comparable to full-atom values): 7012 Å² total; per-residue (Å²): 84,83,40,50,67,91,57,93,76,86,54,97,90,51,68,67,46,77,33,68,83,55,89,65,36,61,53,54,52,51,67,72,72,58,54,52,89,41,82,43,70,47,93,50,68,67,58,40,51,68,37,56,84,63,35,76,41,41,30,41,96,86,73,47,73,64,45,79,84,52,42,56,54,52,51,49,51,51,54,60,60,48,48,47,49,73,75,70,47,80,80,82,71,84,76,79,80,53,81,85,60,59,74,68,72,79,74,83,128